Protein AF-A0A367F9U6-F1 (afdb_monomer_lite)

Sequence (165 aa):
MRGRIGEARRRARERYGAGLWHLFALLACFLVAAYALTRVIAAGILLGFLLWFLGAVILHDFVVLPLYSAGDRALQRLPPVADRRRGPSVNYLRVPAGLSGLLLLIWFPLVLRASEHNYREATALSTAPFLGRWLLVTLVLFAGSALVYAVRRAAGGRRTGKAHR

Organism: NCBI:txid509200

Radius of gyration: 24.35 Å; chains: 1; bounding box: 65×55×58 Å

Foldseek 3Di:
DVVVVVVVQVVCCVVVVDGVVVVVVVVVVVVVVVVVVVVCVVVVNNVVVVCLVVVLVVLVVVQVVVLVVVLVVVVVPDPPDDDPPPPPLSCLSNVLSVVLSVLCSVCVCLLVVVCQVVCCVVPVDGSVCVVVVSVVSSVCSNVVSVVVVVVVVVVVVVVVVPPPD

Secondary structure (DSSP, 8-state):
-HHHHHHHHHHHHHHHSS-HHHHHHHHHHHHHHHHHHHHHHHTT-HHHHHHHHHHHHHHHHHHHHHHHHHHHHHHHTS---S-S--SSSTHHHHHHHHHHHHHHHHHHHHHTSTTHHHHHHHHS--STHHHHHHHHHHHHHHHHHHHHHHHHHHHHHHHHTTS--

pLDDT: mean 77.03, std 14.54, range [41.88, 97.56]

Structure (mmCIF, N/CA/C/O backbone):
data_AF-A0A367F9U6-F1
#
_entry.id   AF-A0A367F9U6-F1
#
loop_
_atom_site.group_PDB
_atom_site.id
_atom_site.type_symbol
_atom_site.label_atom_id
_atom_site.label_alt_id
_atom_site.label_comp_id
_atom_site.label_asym_id
_atom_site.label_entity_id
_atom_site.label_seq_id
_atom_site.pdbx_PDB_ins_code
_atom_site.Cartn_x
_atom_site.Cartn_y
_atom_site.Cartn_z
_atom_site.occupancy
_atom_site.B_iso_or_equiv
_atom_site.auth_seq_id
_atom_site.auth_comp_id
_atom_site.auth_asym_id
_atom_site.auth_atom_id
_atom_site.pdbx_PDB_model_num
ATOM 1 N N . MET A 1 1 ? 25.280 -39.206 22.306 1.00 50.75 1 MET A N 1
ATOM 2 C CA . MET A 1 1 ? 25.157 -38.269 21.156 1.00 50.75 1 MET A CA 1
ATOM 3 C C . MET A 1 1 ? 24.006 -37.251 21.265 1.00 50.75 1 MET A C 1
ATOM 5 O O . MET A 1 1 ? 24.156 -36.149 20.754 1.00 50.75 1 MET A O 1
ATOM 9 N N . ARG A 1 2 ? 22.896 -37.551 21.966 1.00 57.38 2 ARG A N 1
ATOM 10 C CA . ARG A 1 2 ? 21.714 -36.663 22.111 1.00 57.38 2 ARG A CA 1
ATOM 11 C C . ARG A 1 2 ? 21.953 -35.358 22.904 1.00 57.38 2 ARG A C 1
ATOM 13 O O . ARG A 1 2 ? 21.279 -34.369 22.646 1.00 57.38 2 ARG A O 1
ATOM 20 N N . GLY A 1 3 ? 22.929 -35.338 23.819 1.00 59.09 3 GLY A N 1
ATOM 21 C CA . GLY A 1 3 ? 23.224 -34.175 24.677 1.00 59.09 3 GLY A CA 1
ATOM 22 C C . GLY A 1 3 ? 23.881 -32.987 23.958 1.00 59.09 3 GLY A C 1
ATOM 23 O O . GLY A 1 3 ? 23.482 -31.845 24.169 1.00 59.09 3 GLY A O 1
ATOM 24 N N . ARG A 1 4 ? 24.810 -33.236 23.020 1.00 62.41 4 ARG A N 1
ATOM 25 C CA . ARG A 1 4 ? 25.562 -32.163 22.327 1.00 62.41 4 ARG A CA 1
ATOM 26 C C . ARG A 1 4 ? 24.682 -31.276 21.436 1.00 62.41 4 ARG A C 1
ATOM 28 O O . ARG A 1 4 ? 24.954 -30.089 21.293 1.00 62.41 4 ARG A O 1
ATOM 35 N N . ILE A 1 5 ? 23.610 -31.831 20.866 1.00 63.59 5 ILE A N 1
ATOM 36 C CA . ILE A 1 5 ? 22.669 -31.089 20.007 1.00 63.59 5 ILE A CA 1
ATOM 37 C C . ILE A 1 5 ? 21.775 -30.162 20.852 1.00 63.59 5 ILE A C 1
ATOM 39 O O . ILE A 1 5 ? 21.432 -29.061 20.421 1.00 63.59 5 ILE A O 1
ATOM 43 N N . GLY A 1 6 ? 21.429 -30.584 22.075 1.00 65.06 6 GLY A N 1
ATOM 44 C CA . GLY A 1 6 ? 20.653 -29.782 23.024 1.00 65.06 6 GLY A CA 1
ATOM 45 C C . GLY A 1 6 ? 21.422 -28.561 23.527 1.00 65.06 6 GLY A C 1
ATOM 46 O O . GLY A 1 6 ? 20.885 -27.454 23.530 1.00 65.06 6 GLY A O 1
ATOM 47 N N . GLU A 1 7 ? 22.701 -28.734 23.864 1.00 68.00 7 GLU A N 1
ATOM 48 C CA . GLU A 1 7 ? 23.560 -27.635 24.319 1.00 68.00 7 GLU A CA 1
ATOM 49 C C . GLU A 1 7 ? 23.847 -26.608 23.218 1.00 68.00 7 GLU A C 1
ATOM 51 O O . GLU A 1 7 ? 23.782 -25.405 23.470 1.00 68.00 7 GLU A O 1
ATOM 56 N N . ALA A 1 8 ? 24.085 -27.058 21.979 1.00 64.44 8 ALA A N 1
ATOM 57 C CA . ALA A 1 8 ? 24.272 -26.165 20.834 1.00 64.44 8 ALA A CA 1
ATOM 58 C C . ALA A 1 8 ? 23.016 -25.319 20.556 1.00 64.44 8 ALA A C 1
ATOM 60 O O . ALA A 1 8 ? 23.108 -24.111 20.336 1.00 64.44 8 ALA A O 1
ATOM 61 N N . ARG A 1 9 ? 21.827 -25.932 20.642 1.00 64.81 9 ARG A N 1
ATOM 62 C CA . ARG A 1 9 ? 20.541 -25.231 20.509 1.00 64.81 9 ARG A CA 1
ATOM 63 C C . ARG A 1 9 ? 20.322 -24.198 21.613 1.00 64.81 9 ARG A C 1
ATOM 65 O O . ARG A 1 9 ? 19.816 -23.119 21.322 1.00 64.81 9 ARG A O 1
ATOM 72 N N . ARG A 1 10 ? 20.697 -24.509 22.857 1.00 66.50 10 ARG A N 1
ATOM 73 C CA . ARG A 1 10 ? 20.529 -23.612 24.012 1.00 66.50 10 ARG A CA 1
ATOM 74 C C . ARG A 1 10 ? 21.471 -22.405 23.935 1.00 66.50 10 ARG A C 1
ATOM 76 O O . ARG A 1 10 ? 21.000 -21.278 24.035 1.00 66.50 10 ARG A O 1
ATOM 83 N N . ARG A 1 11 ? 22.750 -22.630 23.606 1.00 65.56 11 ARG A N 1
ATOM 84 C CA . ARG A 1 11 ? 23.750 -21.561 23.403 1.00 65.56 11 ARG A CA 1
ATOM 85 C C . ARG A 1 11 ? 23.415 -20.648 22.215 1.00 65.56 11 ARG A C 1
ATOM 87 O O . ARG A 1 11 ? 23.616 -19.441 22.300 1.00 65.56 11 ARG A O 1
ATOM 94 N N . ALA A 1 12 ? 22.875 -21.199 21.122 1.00 61.88 12 ALA A N 1
ATOM 95 C CA . ALA A 1 12 ? 22.406 -20.402 19.983 1.00 61.88 12 ALA A CA 1
ATOM 96 C C . ALA A 1 12 ? 21.215 -19.502 20.362 1.00 61.88 12 ALA A C 1
ATOM 98 O O . ALA A 1 12 ? 21.158 -18.346 19.953 1.00 61.88 12 ALA A O 1
ATOM 99 N N . ARG A 1 13 ? 20.298 -20.008 21.195 1.00 63.53 13 ARG A N 1
ATOM 100 C CA . ARG A 1 13 ? 19.131 -19.264 21.694 1.00 63.53 13 ARG A CA 1
ATOM 101 C C . ARG A 1 13 ? 19.524 -18.131 22.650 1.00 63.53 13 ARG A C 1
ATOM 103 O O . ARG A 1 13 ? 18.920 -17.068 22.601 1.00 63.53 13 ARG A O 1
ATOM 110 N N . GLU A 1 14 ? 20.546 -18.352 23.474 1.00 66.12 14 GLU A N 1
ATOM 111 C CA . GLU A 1 14 ? 21.074 -17.371 24.436 1.00 66.12 14 GLU A CA 1
ATOM 112 C C . GLU A 1 14 ? 21.859 -16.227 23.767 1.00 66.12 14 GLU A C 1
ATOM 114 O O . GLU A 1 14 ? 21.810 -15.105 24.257 1.00 66.12 14 GLU A O 1
ATOM 119 N N . ARG A 1 15 ? 22.537 -16.465 22.630 1.00 59.69 15 ARG A N 1
ATOM 120 C CA . ARG A 1 15 ? 23.253 -15.405 21.882 1.00 59.69 15 ARG A CA 1
ATOM 121 C C . ARG A 1 15 ? 22.388 -14.650 20.869 1.00 59.69 15 ARG A C 1
ATOM 123 O O . ARG A 1 15 ? 22.681 -13.497 20.581 1.00 59.69 15 ARG A O 1
ATOM 130 N N . TYR A 1 16 ? 21.368 -15.296 20.302 1.00 61.47 16 TYR A N 1
ATOM 131 C CA . TYR A 1 16 ? 20.530 -14.734 19.232 1.00 61.47 16 TYR A CA 1
ATOM 132 C C . TYR A 1 16 ? 19.172 -14.202 19.728 1.00 61.47 16 TYR A C 1
ATOM 134 O O . TYR A 1 16 ? 18.481 -13.502 18.998 1.00 61.47 16 TYR A O 1
ATOM 142 N N . GLY A 1 17 ? 18.743 -14.549 20.947 1.00 64.88 17 GLY A N 1
ATOM 143 C CA . GLY A 1 17 ? 17.461 -14.118 21.527 1.00 64.88 17 GLY A CA 1
ATOM 144 C C . GLY A 1 17 ? 16.215 -14.812 20.946 1.00 64.88 17 GLY A C 1
ATOM 145 O O . GLY A 1 17 ? 15.176 -14.848 21.602 1.00 64.88 17 GLY A O 1
ATOM 146 N N . ALA A 1 18 ? 16.315 -15.442 19.768 1.00 67.44 18 ALA A N 1
ATOM 147 C CA . ALA A 1 18 ? 15.254 -16.213 19.111 1.00 67.44 18 ALA A CA 1
ATOM 148 C C . ALA A 1 18 ? 15.702 -17.658 18.773 1.00 67.44 18 ALA A C 1
ATOM 150 O O . ALA A 1 18 ? 16.889 -17.975 18.733 1.00 67.44 18 ALA A O 1
ATOM 151 N N . GLY A 1 19 ? 14.758 -18.587 18.568 1.00 79.25 19 GLY A N 1
ATOM 152 C CA . GLY A 1 19 ? 15.075 -19.990 18.232 1.00 79.25 19 GLY A CA 1
ATOM 153 C C . GLY A 1 19 ? 15.665 -20.170 16.822 1.00 79.25 19 GLY A C 1
ATOM 154 O O . GLY A 1 19 ? 15.403 -19.353 15.948 1.00 79.25 19 GLY A O 1
ATOM 155 N N . LEU A 1 20 ? 16.393 -21.272 16.562 1.00 80.75 20 LEU A N 1
ATOM 156 C CA . LEU A 1 20 ? 17.006 -21.586 15.248 1.00 80.75 20 LEU A CA 1
ATOM 157 C C . LEU A 1 20 ? 16.031 -21.514 14.060 1.00 80.75 20 LEU A C 1
ATOM 159 O O . LEU A 1 20 ? 16.433 -21.193 12.950 1.00 80.75 20 LEU A O 1
ATOM 163 N N . TRP A 1 21 ? 14.745 -21.781 14.286 1.00 83.88 21 TRP A N 1
ATOM 164 C CA . TRP A 1 21 ? 13.707 -21.628 13.266 1.00 83.88 21 TRP A CA 1
ATOM 165 C C . TRP A 1 21 ? 13.548 -20.190 12.771 1.00 83.88 21 TRP A C 1
ATOM 167 O O . TRP A 1 21 ? 13.306 -19.986 11.588 1.00 83.88 21 TRP A O 1
ATOM 177 N N . HIS A 1 22 ? 13.731 -19.199 13.648 1.00 83.62 22 HIS A N 1
ATOM 178 C CA . HIS A 1 22 ? 13.714 -17.791 13.261 1.00 83.62 22 HIS A CA 1
ATOM 179 C C . HIS A 1 22 ? 14.873 -17.470 12.313 1.00 83.62 22 HIS A C 1
ATOM 181 O O . HIS A 1 22 ? 14.675 -16.789 11.313 1.00 83.62 22 HIS A O 1
ATOM 187 N N . LEU A 1 23 ? 16.054 -18.039 12.578 1.00 87.31 23 LEU A N 1
ATOM 188 C CA . LEU A 1 23 ? 17.216 -17.896 11.705 1.00 87.31 23 LEU A CA 1
ATOM 189 C C . LEU A 1 23 ? 16.959 -18.506 10.320 1.00 87.31 23 LEU A C 1
ATOM 191 O O . LEU A 1 23 ? 17.229 -17.857 9.316 1.00 87.31 23 LEU A O 1
ATOM 195 N N . PHE A 1 24 ? 16.404 -19.721 10.251 1.00 91.69 24 PHE A N 1
ATOM 196 C CA . PHE A 1 24 ? 16.051 -20.340 8.968 1.00 91.69 24 PHE A CA 1
ATOM 197 C C . PHE A 1 24 ? 14.981 -19.546 8.212 1.00 91.69 24 PHE A C 1
ATOM 199 O O . PHE A 1 24 ? 15.104 -19.375 7.002 1.00 91.69 24 PHE A O 1
ATOM 206 N N . ALA A 1 25 ? 13.964 -19.034 8.910 1.00 92.56 25 ALA A N 1
ATOM 207 C CA . ALA A 1 25 ? 12.934 -18.195 8.305 1.00 92.56 25 ALA A CA 1
ATOM 208 C C . ALA A 1 25 ? 13.528 -16.900 7.731 1.00 92.56 25 ALA A C 1
ATOM 210 O O . ALA A 1 25 ? 13.253 -16.559 6.584 1.00 92.56 25 ALA A O 1
ATOM 211 N N . LEU A 1 26 ? 14.394 -16.215 8.485 1.00 92.94 26 LEU A N 1
ATOM 212 C CA . LEU A 1 26 ? 15.097 -15.025 8.003 1.00 92.94 26 LEU A CA 1
ATOM 213 C C . LEU A 1 26 ? 15.986 -15.341 6.806 1.00 92.94 26 LEU A C 1
ATOM 215 O O . LEU A 1 26 ? 15.936 -14.622 5.813 1.00 92.94 26 LEU A O 1
ATOM 219 N N . LEU A 1 27 ? 16.758 -16.426 6.867 1.00 95.00 27 LEU A N 1
ATOM 220 C CA . LEU A 1 27 ? 17.605 -16.844 5.756 1.00 95.00 27 LEU A CA 1
ATOM 221 C C . LEU A 1 27 ? 16.775 -17.118 4.496 1.00 95.00 27 LEU A C 1
ATOM 223 O O . LEU A 1 27 ? 17.135 -16.646 3.424 1.00 95.00 27 LEU A O 1
ATOM 227 N N . ALA A 1 28 ? 15.642 -17.815 4.623 1.00 95.69 28 ALA A N 1
ATOM 228 C CA . ALA A 1 28 ? 14.726 -18.044 3.510 1.00 95.69 28 ALA A CA 1
ATOM 229 C C . ALA A 1 28 ? 14.192 -16.722 2.931 1.00 95.69 28 ALA A C 1
ATOM 231 O O . ALA A 1 28 ? 14.229 -16.532 1.716 1.00 95.69 28 ALA A O 1
ATOM 232 N N . CYS A 1 29 ? 13.777 -15.776 3.779 1.00 96.25 29 CYS A N 1
ATOM 233 C CA . CYS A 1 29 ? 13.359 -14.444 3.338 1.00 96.25 29 CYS A CA 1
ATOM 234 C C . CYS A 1 29 ? 14.482 -13.696 2.604 1.00 96.25 29 CYS A C 1
ATOM 236 O O . CYS A 1 29 ? 14.236 -13.118 1.547 1.00 96.25 29 CYS A O 1
ATOM 238 N N . PHE A 1 30 ? 15.716 -13.732 3.118 1.00 96.50 30 PHE A N 1
ATOM 239 C CA . PHE A 1 30 ? 16.867 -13.099 2.471 1.00 96.50 30 PHE A CA 1
ATOM 240 C C . PHE A 1 30 ? 17.217 -13.749 1.134 1.00 96.50 30 PHE A C 1
ATOM 242 O O . PHE A 1 30 ? 17.540 -13.033 0.192 1.00 96.50 30 PHE A O 1
ATOM 249 N N . LEU A 1 31 ? 17.110 -15.074 1.016 1.00 97.56 31 LEU A N 1
ATOM 250 C CA . LEU A 1 31 ? 17.320 -15.775 -0.252 1.00 97.56 31 LEU A CA 1
ATOM 251 C C . LEU A 1 31 ? 16.278 -15.366 -1.297 1.00 97.56 31 LEU A C 1
ATOM 253 O O . LEU A 1 31 ? 16.637 -15.072 -2.436 1.00 97.56 31 LEU A O 1
ATOM 257 N N . VAL A 1 32 ? 15.003 -15.281 -0.909 1.00 97.31 32 VAL A N 1
ATOM 258 C CA . VAL A 1 32 ? 13.931 -14.806 -1.798 1.00 97.31 32 VAL A CA 1
ATOM 259 C C . VAL A 1 32 ? 14.153 -13.343 -2.192 1.00 97.31 32 VAL A C 1
ATOM 261 O O . VAL A 1 32 ? 14.025 -13.003 -3.368 1.00 97.31 32 VAL A O 1
ATOM 264 N N . ALA A 1 33 ? 14.535 -12.482 -1.244 1.00 94.25 33 ALA A N 1
ATOM 265 C CA . ALA A 1 33 ? 14.826 -11.075 -1.509 1.00 94.25 33 ALA A CA 1
ATOM 266 C C . ALA A 1 33 ? 16.033 -10.900 -2.445 1.00 94.25 33 ALA A C 1
ATOM 268 O O . ALA A 1 33 ? 15.964 -10.127 -3.399 1.00 94.25 33 ALA A O 1
ATOM 269 N N . ALA A 1 34 ? 17.113 -11.654 -2.221 1.00 95.12 34 ALA A N 1
ATOM 270 C CA . ALA A 1 34 ? 18.287 -11.655 -3.084 1.00 95.12 34 ALA A CA 1
ATOM 271 C C . ALA A 1 34 ? 17.928 -12.134 -4.494 1.00 95.12 34 ALA A C 1
ATOM 273 O O . ALA A 1 34 ? 18.282 -11.479 -5.471 1.00 95.12 34 ALA A O 1
ATOM 274 N N . TYR A 1 35 ? 17.155 -13.218 -4.613 1.00 96.62 35 TYR A N 1
ATOM 275 C CA . TYR A 1 35 ? 16.658 -13.685 -5.904 1.00 96.62 35 TYR A CA 1
ATOM 276 C C . TYR A 1 35 ? 15.836 -12.603 -6.617 1.00 96.62 35 TYR A C 1
ATOM 278 O O . TYR A 1 35 ? 16.129 -12.279 -7.766 1.00 96.62 35 TYR A O 1
ATOM 286 N N . ALA A 1 36 ? 14.871 -11.974 -5.943 1.00 94.50 36 ALA A N 1
ATOM 287 C CA . ALA A 1 36 ? 14.091 -10.882 -6.524 1.00 94.50 36 ALA A CA 1
ATOM 288 C C . ALA A 1 36 ? 14.984 -9.718 -6.991 1.00 94.50 36 ALA A C 1
ATOM 290 O O . ALA A 1 36 ? 14.803 -9.213 -8.099 1.00 94.50 36 ALA A O 1
ATOM 291 N N . LEU A 1 37 ? 15.999 -9.352 -6.202 1.00 94.31 37 LEU A N 1
ATOM 292 C CA . LEU A 1 37 ? 16.964 -8.318 -6.571 1.00 94.31 37 LEU A CA 1
ATOM 293 C C . LEU A 1 37 ? 17.745 -8.690 -7.839 1.00 94.31 37 LEU A C 1
ATOM 295 O O . LEU A 1 37 ? 17.900 -7.846 -8.719 1.00 94.31 37 LEU A O 1
ATOM 299 N N . THR A 1 38 ? 18.163 -9.954 -7.999 1.00 96.81 38 THR A N 1
ATOM 300 C CA . THR A 1 38 ? 18.803 -10.397 -9.253 1.00 96.81 38 THR A CA 1
ATOM 301 C C . THR A 1 38 ? 17.879 -10.235 -10.460 1.00 96.81 38 THR A C 1
ATOM 303 O O . THR A 1 38 ? 18.340 -9.836 -11.526 1.00 96.81 38 THR A O 1
ATOM 306 N N . ARG A 1 39 ? 16.565 -10.461 -10.303 1.00 95.62 39 ARG A N 1
ATOM 307 C CA . ARG A 1 39 ? 15.577 -10.255 -11.378 1.00 95.62 39 ARG A CA 1
ATOM 308 C C . ARG A 1 39 ? 15.401 -8.779 -11.720 1.00 95.62 39 ARG A C 1
ATOM 310 O O . ARG A 1 39 ? 15.306 -8.447 -12.895 1.00 95.62 39 ARG A O 1
ATOM 317 N N . VAL A 1 40 ? 15.389 -7.907 -10.714 1.00 92.50 40 VAL A N 1
ATOM 318 C CA . VAL A 1 40 ? 15.309 -6.447 -10.887 1.00 92.50 40 VAL A CA 1
ATOM 319 C 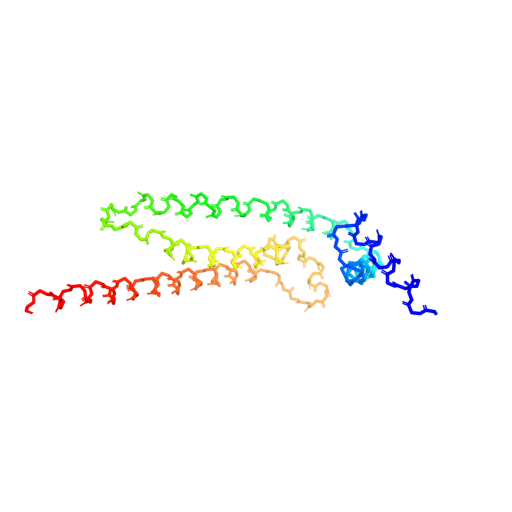C . VAL A 1 40 ? 16.529 -5.913 -11.640 1.00 92.50 40 VAL A C 1
ATOM 321 O O . VAL A 1 40 ? 16.373 -5.119 -12.567 1.00 92.50 40 VAL A O 1
ATOM 324 N N . ILE A 1 41 ? 17.731 -6.375 -11.279 1.00 94.12 41 ILE A N 1
ATOM 325 C CA . ILE A 1 41 ? 18.980 -6.009 -11.962 1.00 94.12 41 ILE A CA 1
ATOM 326 C C . ILE A 1 41 ? 18.965 -6.531 -13.403 1.00 94.12 41 ILE A C 1
ATOM 328 O O . ILE A 1 41 ? 19.202 -5.757 -14.325 1.00 94.12 41 ILE A O 1
ATOM 332 N N . ALA A 1 42 ? 18.623 -7.806 -13.611 1.00 93.69 42 ALA A N 1
ATOM 333 C CA . ALA A 1 42 ? 18.553 -8.403 -14.946 1.00 93.69 42 ALA A CA 1
ATOM 334 C C . ALA A 1 42 ? 17.535 -7.707 -15.867 1.00 93.69 42 ALA A C 1
ATOM 336 O O . ALA A 1 42 ? 17.733 -7.662 -17.076 1.00 93.69 42 ALA A O 1
ATOM 337 N N . ALA A 1 43 ? 16.462 -7.148 -15.303 1.00 88.44 43 ALA A N 1
ATOM 338 C CA . ALA A 1 43 ? 15.456 -6.385 -16.037 1.00 88.44 43 ALA A CA 1
ATOM 339 C C . ALA A 1 43 ? 15.848 -4.912 -16.283 1.00 88.44 43 ALA A C 1
ATOM 341 O O . ALA A 1 43 ? 15.094 -4.192 -16.929 1.00 88.44 43 ALA A O 1
ATOM 342 N N . GLY A 1 44 ? 16.979 -4.430 -15.750 1.00 90.44 44 GLY A N 1
ATOM 343 C CA . GLY A 1 44 ? 17.449 -3.053 -15.950 1.00 90.44 44 GLY A CA 1
ATOM 344 C C . GLY A 1 44 ? 16.624 -1.972 -15.235 1.00 90.44 44 GLY A C 1
ATOM 345 O O . GLY A 1 44 ? 16.842 -0.785 -15.453 1.00 90.44 44 GLY A O 1
ATOM 346 N N . ILE A 1 45 ? 15.700 -2.351 -14.347 1.00 89.00 45 ILE A N 1
ATOM 347 C CA . ILE A 1 45 ? 14.757 -1.432 -13.679 1.00 89.00 45 ILE A CA 1
ATOM 348 C C . ILE A 1 45 ? 15.191 -1.036 -12.260 1.00 89.00 45 ILE A C 1
ATOM 350 O O . ILE A 1 45 ? 14.376 -0.551 -11.474 1.00 89.00 45 ILE A O 1
ATOM 354 N N . LEU A 1 46 ? 16.465 -1.241 -11.906 1.00 90.69 46 LEU A N 1
ATOM 355 C CA . LEU A 1 46 ? 16.967 -1.072 -10.538 1.00 90.69 46 LEU A CA 1
ATOM 356 C C . LEU A 1 46 ? 16.683 0.321 -9.961 1.00 90.69 46 LEU A C 1
ATOM 358 O O . LEU A 1 46 ? 16.215 0.422 -8.831 1.00 90.69 46 LEU A O 1
ATOM 362 N N . LEU A 1 47 ? 16.909 1.386 -10.735 1.00 88.25 47 LEU A N 1
ATOM 363 C CA . LEU A 1 47 ? 16.658 2.755 -10.274 1.00 88.25 47 LEU A CA 1
ATOM 364 C C . LEU A 1 47 ? 15.169 2.995 -9.987 1.00 88.25 47 LEU A C 1
ATOM 366 O O . LEU A 1 47 ? 14.823 3.523 -8.934 1.00 88.25 47 LEU A O 1
ATOM 370 N N . GLY A 1 48 ? 14.285 2.562 -10.891 1.00 86.38 48 GLY A N 1
ATOM 371 C CA . GLY A 1 48 ? 12.835 2.669 -10.705 1.00 86.38 48 GLY A CA 1
ATOM 372 C C . GLY A 1 48 ? 12.345 1.859 -9.504 1.00 86.38 48 GLY A C 1
ATOM 373 O O . GLY A 1 48 ? 11.529 2.347 -8.724 1.00 86.38 48 GLY A O 1
ATOM 374 N N . PHE A 1 49 ? 12.899 0.660 -9.306 1.00 89.56 49 PHE A N 1
ATOM 375 C CA . PHE A 1 49 ? 12.639 -0.157 -8.126 1.00 89.56 49 PHE A CA 1
ATOM 376 C C . PHE A 1 49 ? 13.102 0.531 -6.838 1.00 89.56 49 PHE A C 1
ATOM 378 O O . PHE A 1 49 ? 12.332 0.575 -5.889 1.00 89.56 49 PHE A O 1
ATOM 385 N N . LEU A 1 50 ? 14.315 1.091 -6.793 1.00 91.00 50 LEU A N 1
ATOM 386 C CA . LEU A 1 50 ? 14.834 1.782 -5.607 1.00 91.00 50 LEU A CA 1
ATOM 387 C C . LEU A 1 50 ? 14.017 3.029 -5.267 1.00 91.00 50 LEU A C 1
ATOM 389 O O . LEU A 1 50 ? 13.702 3.243 -4.100 1.00 91.00 50 LEU A O 1
ATOM 393 N N . LEU A 1 51 ? 13.636 3.821 -6.273 1.00 88.00 51 LEU A N 1
ATOM 394 C CA . LEU A 1 51 ? 12.766 4.983 -6.087 1.00 88.00 51 LEU A CA 1
ATOM 395 C C . LEU A 1 51 ? 11.392 4.571 -5.553 1.00 88.00 51 LEU A C 1
ATOM 397 O O . LEU A 1 51 ? 10.902 5.174 -4.601 1.00 88.00 51 LEU A O 1
ATOM 401 N N . TRP A 1 52 ? 10.789 3.524 -6.125 1.00 88.88 52 TRP A N 1
ATOM 402 C CA . TRP A 1 52 ? 9.527 2.981 -5.627 1.00 88.88 52 TRP A CA 1
ATOM 403 C C . TRP A 1 52 ? 9.667 2.423 -4.210 1.00 88.88 52 TRP A C 1
ATOM 405 O O . TRP A 1 52 ? 8.845 2.735 -3.356 1.00 88.88 52 TRP A O 1
ATOM 415 N N . PHE A 1 53 ? 10.712 1.644 -3.938 1.00 89.44 53 PHE A N 1
ATOM 416 C CA . PHE A 1 53 ? 10.949 1.010 -2.646 1.00 89.44 53 PHE A CA 1
ATOM 417 C C . PHE A 1 53 ? 11.192 2.051 -1.552 1.00 89.44 53 PHE A C 1
ATOM 419 O O . PHE A 1 53 ? 10.556 2.001 -0.504 1.00 89.44 53 PHE A O 1
ATOM 426 N N . LEU A 1 54 ? 12.059 3.035 -1.802 1.00 88.06 54 LEU A N 1
ATOM 427 C CA . LEU A 1 54 ? 12.339 4.107 -0.850 1.00 88.06 54 LEU A CA 1
ATOM 428 C C . LEU A 1 54 ? 11.118 5.009 -0.657 1.00 88.06 54 LEU A C 1
ATOM 430 O O . LEU A 1 54 ? 10.766 5.328 0.477 1.00 88.06 54 LEU A O 1
ATOM 434 N N . GLY A 1 55 ? 10.431 5.360 -1.748 1.00 82.75 55 GLY A N 1
ATOM 435 C CA . GLY A 1 55 ? 9.157 6.068 -1.690 1.00 82.75 55 GLY A CA 1
ATOM 436 C C . GLY A 1 55 ? 8.117 5.300 -0.876 1.00 82.75 55 GLY A C 1
ATOM 437 O O . GLY A 1 55 ? 7.384 5.908 -0.100 1.00 82.75 55 GLY A O 1
ATOM 438 N N . ALA A 1 56 ? 8.099 3.969 -0.980 1.00 84.62 56 ALA A N 1
ATOM 439 C CA . ALA A 1 56 ? 7.210 3.121 -0.209 1.00 84.62 56 ALA A CA 1
ATOM 440 C C . ALA A 1 56 ? 7.577 3.071 1.280 1.00 84.62 56 ALA A C 1
ATOM 442 O O . ALA A 1 56 ? 6.694 3.173 2.125 1.00 84.62 56 ALA A O 1
ATOM 443 N N . VAL A 1 57 ? 8.860 2.968 1.630 1.00 85.50 57 VAL A N 1
ATOM 444 C CA . VAL A 1 57 ? 9.302 3.027 3.034 1.00 85.50 57 VAL A CA 1
ATOM 445 C C . VAL A 1 57 ? 8.911 4.369 3.655 1.00 85.50 57 VAL A C 1
ATOM 447 O O . VAL A 1 57 ? 8.194 4.395 4.651 1.00 85.50 57 VAL A O 1
ATOM 450 N N . ILE A 1 58 ? 9.271 5.476 2.995 1.00 80.44 58 ILE A N 1
ATOM 451 C CA . ILE A 1 58 ? 8.939 6.832 3.443 1.00 80.44 58 ILE A CA 1
ATOM 452 C C . ILE A 1 58 ? 7.425 6.965 3.609 1.00 80.44 58 ILE A C 1
ATOM 454 O O . ILE A 1 58 ? 6.944 7.267 4.698 1.00 80.44 58 ILE A O 1
ATOM 458 N N . LEU A 1 59 ? 6.650 6.700 2.554 1.00 73.62 59 LEU A N 1
ATOM 459 C CA . LEU A 1 59 ? 5.199 6.842 2.607 1.00 73.62 59 LEU A CA 1
ATOM 460 C C . LEU A 1 59 ? 4.588 5.945 3.688 1.00 73.62 59 LEU A C 1
ATOM 462 O O . LEU A 1 59 ? 3.670 6.385 4.364 1.00 73.62 59 LEU A O 1
ATOM 466 N N . HIS A 1 60 ? 5.098 4.732 3.899 1.00 70.88 60 HIS A N 1
ATOM 467 C CA . HIS A 1 60 ? 4.638 3.845 4.964 1.00 70.88 60 HIS A CA 1
ATOM 468 C C . HIS A 1 60 ? 4.849 4.457 6.358 1.00 70.88 60 HIS A C 1
ATOM 470 O O . HIS A 1 60 ? 3.891 4.545 7.134 1.00 70.88 60 HIS A O 1
ATOM 476 N N . ASP A 1 61 ? 6.057 4.934 6.666 1.00 75.75 61 ASP A N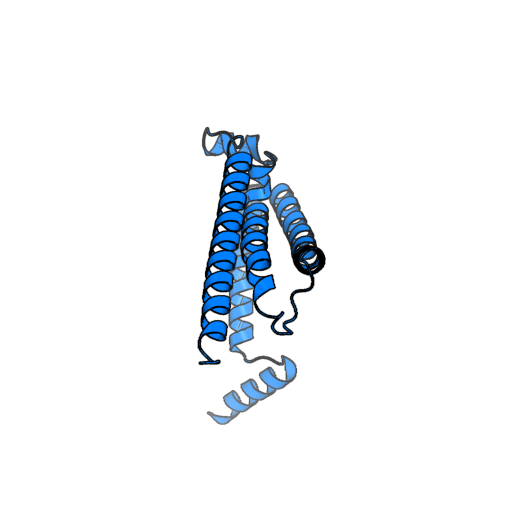 1
ATOM 477 C CA . ASP A 1 61 ? 6.365 5.595 7.944 1.00 75.75 61 ASP A CA 1
ATOM 478 C C . ASP A 1 61 ? 5.498 6.851 8.147 1.00 75.75 61 ASP A C 1
ATOM 480 O O . ASP A 1 61 ? 4.945 7.093 9.228 1.00 75.75 61 ASP A O 1
ATOM 484 N N . PHE A 1 62 ? 5.271 7.592 7.060 1.00 64.62 62 PHE A N 1
ATOM 485 C CA . PHE A 1 62 ? 4.358 8.728 6.998 1.00 64.62 62 PHE A CA 1
ATOM 486 C C . PHE A 1 62 ? 2.884 8.351 6.895 1.00 64.62 62 PHE A C 1
ATOM 488 O O . PHE A 1 62 ? 2.073 9.257 6.899 1.00 64.62 62 PHE A O 1
ATOM 495 N N . VAL A 1 63 ? 2.476 7.089 6.803 1.00 66.44 63 VAL A N 1
ATOM 496 C CA . VAL A 1 63 ? 1.058 6.694 6.799 1.00 66.44 63 VAL A CA 1
ATOM 497 C C . VAL A 1 63 ? 0.645 6.296 8.208 1.00 66.44 63 VAL A C 1
ATOM 499 O O . VAL A 1 63 ? -0.411 6.721 8.676 1.00 66.44 63 VAL A O 1
ATOM 502 N N . VAL A 1 64 ? 1.503 5.576 8.937 1.00 62.00 64 VAL A N 1
ATOM 503 C CA . VAL A 1 64 ? 1.221 5.103 10.304 1.00 62.00 64 VAL A CA 1
ATOM 504 C C . VAL A 1 64 ? 1.003 6.266 11.285 1.00 62.00 64 VAL A C 1
ATOM 506 O O . VAL A 1 64 ? 0.047 6.244 12.066 1.00 62.00 64 VAL A O 1
ATOM 509 N N . LEU A 1 65 ? 1.829 7.315 11.215 1.00 62.06 65 LEU A N 1
ATOM 510 C CA . LEU A 1 65 ? 1.750 8.485 12.105 1.00 62.06 65 LEU A CA 1
ATOM 511 C C . LEU A 1 65 ? 0.506 9.380 11.878 1.00 62.06 65 LEU A C 1
ATOM 513 O O . LEU A 1 65 ? -0.208 9.683 12.843 1.00 62.06 65 LEU A O 1
ATOM 517 N N . PRO A 1 66 ? 0.166 9.813 10.649 1.00 58.81 66 PRO A N 1
ATOM 518 C CA . PRO A 1 66 ? -1.042 10.590 10.404 1.00 58.81 66 PRO A CA 1
ATOM 519 C C . PRO A 1 66 ? -2.320 9.766 10.476 1.00 58.81 66 PRO A C 1
ATOM 521 O O . PRO A 1 66 ? -3.341 10.326 10.852 1.00 58.81 66 PRO A O 1
ATOM 524 N N . LEU A 1 67 ? -2.296 8.453 10.230 1.00 59.88 67 LEU A N 1
ATOM 525 C CA . LEU A 1 67 ? -3.423 7.573 10.570 1.00 59.88 67 LEU A CA 1
ATOM 526 C C . LEU A 1 67 ? -3.771 7.649 12.058 1.00 59.88 67 LEU A C 1
ATOM 528 O O . LEU A 1 67 ? -4.946 7.719 12.429 1.00 59.88 67 LEU A O 1
ATOM 532 N N . TYR A 1 68 ? -2.741 7.660 12.906 1.00 58.72 68 TYR A N 1
ATOM 533 C CA . TYR A 1 68 ? -2.898 7.809 14.346 1.00 58.72 68 TYR A CA 1
ATOM 534 C C . TYR A 1 68 ? -3.471 9.183 14.717 1.00 58.72 68 TYR A C 1
ATOM 536 O O . TYR A 1 68 ? -4.455 9.248 15.454 1.00 58.72 68 TYR A O 1
ATOM 544 N N . SER A 1 69 ? -2.921 10.273 14.171 1.00 59.97 69 SER A N 1
ATOM 545 C CA . SER A 1 69 ? -3.349 11.639 14.527 1.00 59.97 69 SER A CA 1
ATOM 546 C C . SER A 1 69 ? -4.653 12.098 13.857 1.00 59.97 69 SER A C 1
ATOM 548 O O . SER A 1 69 ? -5.414 12.859 14.450 1.00 59.97 69 SER A O 1
ATOM 550 N N . ALA A 1 70 ? -4.965 11.640 12.644 1.00 60.31 70 ALA A N 1
ATOM 551 C CA . ALA A 1 70 ? -6.227 11.936 11.965 1.00 60.31 70 ALA A CA 1
ATOM 552 C C . ALA A 1 70 ? -7.400 11.197 12.615 1.00 60.31 70 ALA A C 1
ATOM 554 O O . ALA A 1 70 ? -8.474 11.782 12.758 1.00 60.31 70 ALA A O 1
ATOM 555 N N . GLY A 1 71 ? -7.186 9.955 13.072 1.00 60.75 71 GLY A N 1
ATOM 556 C CA . GLY A 1 71 ? -8.155 9.243 13.906 1.00 60.75 71 GLY A CA 1
ATOM 557 C C . GLY A 1 71 ? -8.464 10.007 15.195 1.00 60.75 71 GLY A C 1
ATOM 558 O O . GLY A 1 71 ? -9.629 10.133 15.567 1.00 60.75 71 GLY A O 1
ATOM 559 N N . ASP A 1 72 ? -7.437 10.589 15.817 1.00 60.56 72 ASP A N 1
ATOM 560 C CA . ASP A 1 72 ? -7.590 11.397 17.027 1.00 60.56 72 ASP A CA 1
ATOM 561 C C . ASP A 1 72 ? -8.328 12.726 16.757 1.00 60.56 72 ASP A C 1
ATOM 563 O O . ASP A 1 72 ? -9.304 13.048 17.433 1.00 60.56 72 ASP A O 1
ATOM 567 N N . ARG A 1 73 ? -7.985 13.455 15.682 1.00 59.59 73 ARG A N 1
ATOM 568 C CA . ARG A 1 73 ? -8.688 14.698 15.294 1.00 59.59 73 ARG A CA 1
ATOM 569 C C . ARG A 1 73 ? -10.128 14.477 14.824 1.00 59.59 73 ARG A C 1
ATOM 571 O O . ARG A 1 73 ? -10.986 15.319 15.074 1.00 59.59 73 ARG A O 1
ATOM 578 N N . ALA A 1 74 ? -10.421 13.381 14.125 1.00 58.41 74 ALA A N 1
ATOM 579 C CA . ALA A 1 74 ? -11.791 13.044 13.729 1.00 58.41 74 ALA A CA 1
ATOM 580 C C . ALA A 1 74 ? -12.662 12.737 14.955 1.00 58.41 74 ALA A C 1
ATOM 582 O O . ALA A 1 74 ? -13.832 13.114 14.994 1.00 58.41 74 ALA A O 1
ATOM 583 N N . LEU A 1 75 ? -12.071 12.120 15.982 1.00 55.56 75 LEU A N 1
ATOM 584 C CA . LEU A 1 75 ? -12.732 11.859 17.254 1.00 55.56 75 LEU A CA 1
ATOM 585 C C . LEU A 1 75 ? -12.976 13.145 18.060 1.00 55.56 75 LEU A C 1
ATOM 587 O O . LEU A 1 75 ? -14.015 13.257 18.703 1.00 55.56 75 LEU A O 1
ATOM 591 N N . GLN A 1 76 ? -12.069 14.125 17.983 1.00 59.66 76 GLN A N 1
ATOM 592 C CA . GLN A 1 76 ? -12.219 15.443 18.618 1.00 59.66 76 GLN A CA 1
ATOM 593 C C . GLN A 1 76 ? -13.306 16.320 17.974 1.00 59.66 76 GLN A C 1
ATOM 595 O O . GLN A 1 76 ? -13.884 17.166 18.648 1.00 59.66 76 GLN A O 1
ATOM 600 N N . ARG A 1 77 ? -13.602 16.129 16.680 1.00 59.97 77 ARG A N 1
ATOM 601 C CA . ARG A 1 77 ? -14.660 16.874 15.969 1.00 59.97 77 ARG A CA 1
ATOM 602 C C . ARG A 1 77 ? -16.065 16.318 16.187 1.00 59.97 77 ARG A C 1
ATOM 604 O O . ARG A 1 77 ? -17.039 16.963 15.806 1.00 59.97 77 ARG A O 1
ATOM 611 N N . LEU A 1 78 ? -16.187 15.130 16.773 1.00 59.69 78 LEU A N 1
ATOM 612 C CA . LEU A 1 78 ? -17.481 14.592 17.167 1.00 59.69 78 LEU A CA 1
ATOM 613 C C . LEU A 1 78 ? -17.881 15.208 18.517 1.00 59.69 78 LEU A C 1
ATOM 615 O O . LEU A 1 78 ? -17.039 15.280 19.415 1.00 59.69 78 LEU A O 1
ATOM 619 N N . PRO A 1 79 ? -19.145 15.637 18.694 1.00 57.50 79 PRO A N 1
ATOM 620 C CA . PRO A 1 79 ? -19.602 16.191 19.963 1.00 57.50 79 PRO A CA 1
ATOM 621 C C . PRO A 1 79 ? -19.318 15.199 21.103 1.00 57.50 79 PRO A C 1
ATOM 623 O O . PRO A 1 79 ? -19.434 13.985 20.884 1.00 57.50 79 PRO A O 1
ATOM 626 N N . PRO A 1 80 ? -18.936 15.679 22.304 1.00 54.81 80 PRO A N 1
ATOM 627 C CA . PRO A 1 80 ? -18.573 14.836 23.436 1.00 54.81 80 PRO A CA 1
ATOM 628 C C . PRO A 1 80 ? -19.804 14.076 23.935 1.00 54.81 80 PRO A C 1
ATOM 630 O O . PRO A 1 80 ? -20.467 14.463 24.888 1.00 54.81 80 PRO A O 1
ATOM 633 N N . VAL A 1 81 ? -20.131 12.966 23.278 1.00 50.88 81 VAL A N 1
ATOM 634 C CA . VAL A 1 81 ? -21.120 12.026 23.789 1.00 50.88 81 VAL A CA 1
ATOM 635 C C . VAL A 1 81 ? -20.426 11.241 24.888 1.00 50.88 81 VAL A C 1
ATOM 637 O O . VAL A 1 81 ? -19.422 10.564 24.651 1.00 50.88 81 VAL A O 1
ATOM 640 N N . ALA A 1 82 ? -20.928 11.425 26.102 1.00 46.69 82 ALA A N 1
ATOM 641 C CA . ALA A 1 82 ? -20.469 10.790 27.319 1.00 46.69 82 ALA A CA 1
ATOM 642 C C . ALA A 1 82 ? -20.535 9.261 27.197 1.00 46.69 82 ALA A C 1
ATOM 644 O O . ALA A 1 82 ? -21.545 8.655 27.521 1.00 46.69 82 ALA A O 1
ATOM 645 N N . ASP A 1 83 ? -19.462 8.626 26.729 1.00 46.12 83 ASP A N 1
ATOM 646 C CA . ASP A 1 83 ? -19.124 7.279 27.172 1.00 46.12 83 ASP A CA 1
ATOM 647 C C . ASP A 1 83 ? -17.630 6.995 26.970 1.00 46.12 83 ASP A C 1
ATOM 649 O O . ASP A 1 83 ? -17.045 7.230 25.908 1.00 46.12 83 ASP A O 1
ATOM 653 N N . ARG A 1 84 ? -16.992 6.475 28.017 1.00 48.66 84 ARG A N 1
ATOM 654 C CA . ARG A 1 84 ? -15.548 6.205 28.113 1.00 48.66 84 ARG A CA 1
ATOM 655 C C . ARG A 1 84 ? -15.112 4.971 27.304 1.00 48.66 84 ARG A C 1
ATOM 657 O O . ARG A 1 84 ? -13.955 4.568 27.370 1.00 48.66 84 ARG A O 1
ATOM 664 N N . ARG A 1 85 ? -15.985 4.388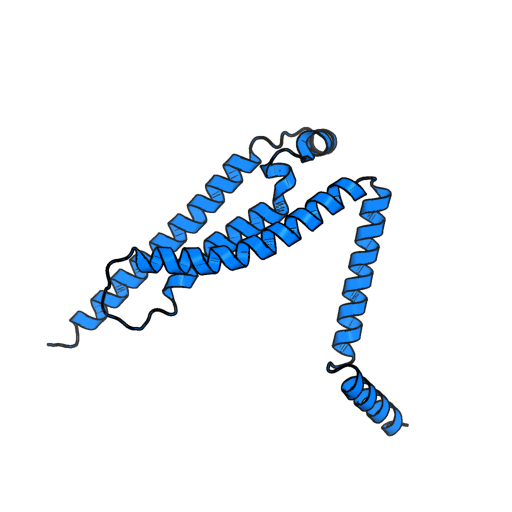 26.474 1.00 51.19 85 ARG A N 1
ATOM 665 C CA . ARG A 1 85 ? -15.696 3.223 25.609 1.00 51.19 85 ARG A CA 1
ATOM 666 C C . ARG A 1 85 ? -15.064 3.614 24.260 1.00 51.19 85 ARG A C 1
ATOM 668 O O . ARG A 1 85 ? -15.444 3.102 23.212 1.00 51.19 85 ARG A O 1
ATOM 675 N N . ARG A 1 86 ? -14.084 4.525 24.277 1.00 53.91 86 ARG A N 1
ATOM 676 C CA . ARG A 1 86 ? -13.436 5.141 23.093 1.00 53.91 86 ARG A CA 1
ATOM 677 C C . ARG A 1 86 ? -12.443 4.242 22.325 1.00 53.91 86 ARG A C 1
ATOM 679 O O . ARG A 1 86 ? -11.851 4.688 21.352 1.00 53.91 86 ARG A O 1
ATOM 686 N N . GLY A 1 87 ? -12.269 2.980 22.717 1.00 54.81 87 GLY A N 1
ATOM 687 C CA . GLY A 1 87 ? -11.307 2.048 22.103 1.00 54.81 87 GLY A CA 1
ATOM 688 C C . GLY A 1 87 ? -11.662 1.483 20.707 1.00 54.81 87 GLY A C 1
ATOM 689 O O . GLY A 1 87 ? -10.749 1.337 19.899 1.00 54.81 87 GLY A O 1
ATOM 690 N N . PRO A 1 88 ? -12.935 1.164 20.367 1.00 60.84 88 PRO A N 1
ATOM 691 C CA . PRO A 1 88 ? -13.249 0.464 19.106 1.00 60.84 88 PRO A CA 1
ATOM 692 C C . PRO A 1 88 ? -13.578 1.350 17.890 1.00 60.84 88 PRO A C 1
ATOM 694 O O . PRO A 1 88 ? -13.579 0.850 16.766 1.00 60.84 88 PRO A O 1
ATOM 697 N N . SER A 1 89 ? -13.904 2.636 18.073 1.00 62.62 89 SER A N 1
ATOM 698 C CA . SER A 1 89 ? -14.366 3.510 16.975 1.00 62.62 89 SER A CA 1
ATOM 699 C C . SER A 1 89 ? -13.249 3.881 15.998 1.00 62.62 89 SER A C 1
ATOM 701 O O . SER A 1 89 ? -13.490 4.005 14.799 1.00 62.62 89 SER A O 1
ATOM 703 N N . VAL A 1 90 ? -12.012 3.986 16.490 1.00 67.25 90 VAL A N 1
ATOM 704 C CA . VAL A 1 90 ? -10.844 4.382 15.690 1.00 67.25 90 VAL A CA 1
ATOM 705 C C . VAL A 1 90 ? -10.516 3.340 14.611 1.00 67.25 90 VAL A C 1
ATOM 707 O O . VAL A 1 90 ? -10.010 3.689 13.547 1.00 67.25 90 VAL A O 1
ATOM 710 N N . ASN A 1 91 ? -10.882 2.069 14.816 1.00 72.88 91 ASN A N 1
ATOM 711 C CA . ASN A 1 91 ? -10.668 1.012 13.824 1.00 72.88 91 ASN A CA 1
ATOM 712 C C . ASN A 1 91 ? -11.477 1.225 12.535 1.00 72.88 91 ASN A C 1
ATOM 714 O O . ASN A 1 91 ? -10.988 0.884 11.461 1.00 72.88 91 ASN A O 1
ATOM 718 N N . TYR A 1 92 ? -12.649 1.863 12.611 1.00 73.19 92 TYR A N 1
ATOM 719 C CA . TYR A 1 92 ? -13.454 2.190 11.428 1.00 73.19 92 TYR A CA 1
ATOM 720 C C . TYR A 1 92 ? -12.822 3.287 10.562 1.00 73.19 92 TYR A C 1
ATOM 722 O O . TYR A 1 92 ? -13.216 3.460 9.415 1.00 73.19 92 TYR A O 1
ATOM 730 N N . LEU A 1 93 ? -11.824 4.011 11.067 1.00 72.62 93 LEU A N 1
ATOM 731 C CA . LEU A 1 93 ? -11.023 4.931 10.259 1.00 72.62 93 LEU A CA 1
ATOM 732 C C . LEU A 1 93 ? -9.676 4.303 9.886 1.00 72.62 93 LEU A C 1
ATOM 734 O O . LEU A 1 93 ? -9.238 4.433 8.749 1.00 72.62 93 LEU A O 1
ATOM 738 N N . ARG A 1 94 ? -9.043 3.572 10.814 1.00 75.75 94 ARG A N 1
ATOM 739 C CA . ARG A 1 94 ? -7.723 2.953 10.605 1.00 75.75 94 ARG A CA 1
ATOM 740 C C . ARG A 1 94 ? -7.725 1.899 9.514 1.00 75.75 94 ARG A C 1
ATOM 742 O O . ARG A 1 94 ? -6.820 1.894 8.693 1.00 75.75 94 ARG A O 1
ATOM 749 N N . VAL A 1 95 ? -8.718 1.012 9.509 1.00 79.88 95 VAL A N 1
ATOM 750 C CA . VAL A 1 95 ? -8.788 -0.083 8.535 1.00 79.88 95 VAL A CA 1
ATOM 751 C C . VAL A 1 95 ? -8.926 0.445 7.102 1.00 79.88 95 VAL A C 1
ATOM 753 O O . VAL A 1 95 ? -8.057 0.124 6.292 1.00 79.88 95 VAL A O 1
ATOM 756 N N . PRO A 1 96 ? -9.933 1.274 6.752 1.00 82.06 96 PRO A N 1
ATOM 757 C CA . PRO A 1 96 ? -10.068 1.756 5.379 1.00 82.06 96 PRO A CA 1
ATOM 758 C C . PRO A 1 96 ? -8.884 2.621 4.948 1.00 82.06 96 PRO A C 1
ATOM 760 O O . PRO A 1 96 ? -8.423 2.494 3.817 1.00 82.06 96 PRO A O 1
ATOM 763 N N . ALA A 1 97 ? -8.338 3.448 5.838 1.00 80.75 97 ALA A N 1
ATOM 764 C CA . ALA A 1 97 ? -7.200 4.291 5.507 1.00 80.75 97 ALA A CA 1
ATOM 765 C C . ALA A 1 97 ? -5.885 3.494 5.378 1.00 80.75 97 ALA A C 1
ATOM 767 O O . ALA A 1 97 ? -5.111 3.755 4.462 1.00 80.75 97 ALA A O 1
ATOM 7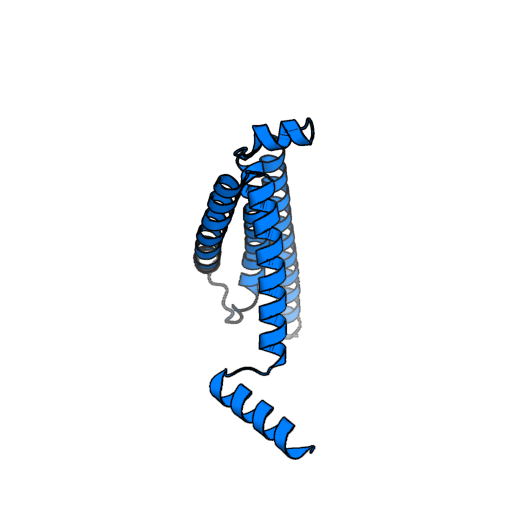68 N N . GLY A 1 98 ? -5.665 2.470 6.209 1.00 80.44 98 GLY A N 1
ATOM 769 C CA . GLY A 1 98 ? -4.541 1.542 6.071 1.00 80.44 98 GLY A CA 1
ATOM 770 C C . GLY A 1 98 ? -4.610 0.737 4.772 1.00 80.44 98 GLY A C 1
ATOM 771 O O . GLY A 1 98 ? -3.617 0.650 4.058 1.00 80.44 98 GLY A O 1
ATOM 772 N N . LEU A 1 99 ? -5.792 0.222 4.411 1.00 85.25 99 LEU A N 1
ATOM 773 C CA . LEU A 1 99 ? -6.005 -0.484 3.142 1.00 85.25 99 LEU A CA 1
ATOM 774 C C . LEU A 1 99 ? -5.822 0.436 1.928 1.00 85.25 99 LEU A C 1
ATOM 776 O O . LEU A 1 99 ? -5.159 0.054 0.967 1.00 85.25 99 LEU A O 1
ATOM 780 N N . SER A 1 100 ? -6.366 1.653 1.977 1.00 84.56 100 SER A N 1
ATOM 781 C CA . SER A 1 100 ? -6.232 2.636 0.890 1.00 84.56 100 SER A CA 1
ATOM 782 C C . SER A 1 100 ? -4.783 3.093 0.725 1.00 84.56 100 SER A C 1
ATOM 784 O O . SER A 1 100 ? -4.301 3.213 -0.400 1.00 84.56 100 SER A O 1
ATOM 786 N N . GLY A 1 101 ? -4.076 3.293 1.842 1.00 83.44 101 GLY A N 1
ATOM 787 C CA . GLY A 1 101 ? -2.653 3.618 1.872 1.00 83.44 101 GLY A CA 1
ATOM 788 C C . GLY A 1 101 ? -1.789 2.479 1.340 1.00 83.44 101 GLY A C 1
ATOM 789 O O . GLY A 1 101 ? -0.941 2.722 0.494 1.00 83.44 101 GLY A O 1
ATOM 790 N N . LEU A 1 102 ? -2.047 1.233 1.748 1.00 86.69 102 LEU A N 1
ATOM 791 C CA . LEU A 1 102 ? -1.354 0.051 1.224 1.00 86.69 102 LEU A CA 1
ATOM 792 C C . LEU A 1 102 ? -1.578 -0.113 -0.283 1.00 86.69 102 LEU A C 1
ATOM 794 O O . LEU A 1 102 ? -0.638 -0.381 -1.028 1.00 86.69 102 LEU A O 1
ATOM 798 N N . LEU A 1 103 ? -2.817 0.076 -0.744 1.00 88.31 103 LEU A N 1
ATOM 799 C CA . LEU A 1 103 ? -3.135 0.014 -2.164 1.00 88.31 103 LEU A CA 1
ATOM 800 C C . LEU A 1 103 ? -2.416 1.128 -2.932 1.00 88.31 103 LEU A C 1
ATOM 802 O O . LEU A 1 103 ? -1.842 0.862 -3.985 1.00 88.31 103 LEU A O 1
ATOM 806 N N . LEU A 1 104 ? -2.393 2.349 -2.386 1.00 86.75 104 LEU A N 1
ATOM 807 C CA . LEU A 1 104 ? -1.623 3.445 -2.968 1.00 86.75 104 LEU A CA 1
ATOM 808 C C . LEU A 1 104 ? -0.144 3.080 -3.030 1.00 86.75 104 LEU A C 1
ATOM 810 O O . LEU A 1 104 ? 0.455 3.266 -4.070 1.00 86.75 104 LEU A O 1
ATOM 814 N N . LEU A 1 105 ? 0.423 2.522 -1.962 1.00 86.62 105 LEU A N 1
ATOM 815 C CA . LEU A 1 105 ? 1.837 2.166 -1.847 1.00 86.62 105 LEU A CA 1
ATOM 816 C C . LEU A 1 105 ? 2.287 1.186 -2.931 1.00 86.62 105 LEU A C 1
ATOM 818 O O . LEU A 1 105 ? 3.279 1.401 -3.629 1.00 86.62 105 LEU A O 1
ATOM 822 N N . ILE A 1 106 ? 1.518 0.108 -3.078 1.00 87.25 106 ILE A N 1
ATOM 823 C CA . ILE A 1 106 ? 1.806 -0.966 -4.024 1.00 87.25 106 ILE A CA 1
ATOM 824 C C . ILE A 1 106 ? 1.664 -0.452 -5.458 1.00 87.25 106 ILE A C 1
ATOM 826 O O . ILE A 1 106 ? 2.523 -0.712 -6.295 1.00 87.25 106 ILE A O 1
ATOM 830 N N . TRP A 1 107 ? 0.602 0.309 -5.739 1.00 86.62 107 TRP A N 1
ATOM 831 C CA . TRP A 1 107 ? 0.267 0.754 -7.094 1.00 86.62 107 TRP A CA 1
ATOM 832 C C . TRP A 1 107 ? 0.735 2.176 -7.414 1.00 86.62 107 TRP A C 1
ATOM 834 O O . TRP A 1 107 ? 0.414 2.698 -8.481 1.00 86.62 107 TRP A O 1
ATOM 844 N N . PHE A 1 108 ? 1.513 2.798 -6.528 1.00 85.56 108 PHE A N 1
ATOM 845 C CA . PHE A 1 108 ? 1.925 4.201 -6.599 1.00 85.56 108 PHE A CA 1
ATOM 846 C C . PHE A 1 108 ? 2.487 4.605 -7.970 1.00 85.56 108 PHE A C 1
ATOM 848 O O . PHE A 1 108 ? 2.030 5.616 -8.510 1.00 85.56 108 PHE A O 1
ATOM 855 N N . PRO A 1 109 ? 3.394 3.827 -8.603 1.00 85.06 109 PRO A N 1
ATOM 856 C CA . PRO A 1 109 ? 3.960 4.209 -9.895 1.00 85.06 109 PRO A CA 1
ATOM 857 C C . PRO A 1 109 ? 2.933 4.225 -11.030 1.00 85.06 109 PRO A C 1
ATOM 859 O O . PRO A 1 109 ? 3.134 4.924 -12.022 1.00 85.06 109 PRO A O 1
ATOM 862 N N . LEU A 1 110 ? 1.854 3.444 -10.926 1.00 86.44 110 LEU A N 1
ATOM 863 C CA . LEU A 1 110 ? 0.772 3.421 -11.912 1.00 86.44 110 LEU A CA 1
ATOM 864 C C . LEU A 1 110 ? -0.256 4.506 -11.590 1.00 86.44 110 LEU A C 1
ATOM 866 O O . LEU A 1 110 ? -0.696 5.222 -12.483 1.00 86.44 110 LEU A O 1
ATOM 870 N N . VAL A 1 111 ? -0.589 4.681 -10.309 1.00 84.38 111 VAL A N 1
ATOM 871 C CA . VAL A 1 111 ? -1.514 5.721 -9.836 1.00 84.38 111 VAL A CA 1
ATOM 872 C C . VAL A 1 111 ? -0.998 7.121 -10.181 1.00 84.38 111 VAL A C 1
ATOM 874 O O . VAL A 1 111 ? -1.774 7.952 -10.646 1.00 84.38 111 VAL A O 1
ATOM 877 N N . LEU A 1 112 ? 0.306 7.369 -10.027 1.00 84.56 112 LEU A N 1
ATOM 878 C CA . LEU A 1 112 ? 0.943 8.636 -10.405 1.00 84.56 112 LEU A CA 1
ATOM 879 C C . LEU A 1 112 ? 1.441 8.684 -11.853 1.00 84.56 112 LEU A C 1
ATOM 881 O O . LEU A 1 112 ? 2.061 9.667 -12.250 1.00 84.56 112 LEU A O 1
ATOM 885 N N . ARG A 1 113 ? 1.192 7.639 -12.652 1.00 83.56 113 ARG A N 1
ATOM 886 C CA . ARG A 1 113 ? 1.629 7.540 -14.058 1.00 83.56 113 ARG A CA 1
ATOM 887 C C . ARG A 1 113 ? 3.152 7.598 -14.265 1.00 83.56 113 ARG A C 1
ATOM 889 O O . ARG A 1 113 ? 3.612 7.712 -15.396 1.00 83.56 113 ARG A O 1
ATOM 896 N N . ALA A 1 114 ? 3.940 7.447 -13.201 1.00 83.25 114 ALA A N 1
ATOM 897 C CA . ALA A 1 114 ? 5.403 7.414 -13.241 1.00 83.25 114 ALA A CA 1
ATOM 898 C C . ALA A 1 114 ? 5.967 6.215 -14.033 1.00 83.25 114 ALA A C 1
ATOM 900 O O . ALA A 1 114 ? 7.126 6.224 -14.428 1.00 83.25 114 ALA A O 1
ATOM 901 N N . SER A 1 115 ? 5.146 5.189 -14.276 1.00 83.44 115 SER A N 1
ATOM 902 C CA . SER A 1 115 ? 5.499 3.980 -15.037 1.00 83.44 115 SER A CA 1
ATOM 903 C C . SER A 1 115 ? 4.768 3.854 -16.383 1.00 83.44 115 SER A C 1
ATOM 905 O O . SER A 1 115 ? 4.768 2.778 -16.974 1.00 83.44 115 SER A O 1
ATOM 907 N N . GLU A 1 116 ? 4.154 4.935 -16.886 1.00 85.25 116 GLU A N 1
ATOM 908 C CA . GLU A 1 116 ? 3.309 4.920 -18.095 1.00 85.25 116 GLU A CA 1
ATOM 909 C C . GLU A 1 116 ? 4.006 4.309 -19.317 1.00 85.25 116 GLU A C 1
ATOM 911 O O . GLU A 1 116 ? 3.398 3.517 -20.031 1.00 85.25 116 GLU A O 1
ATOM 916 N N . HIS A 1 117 ? 5.273 4.656 -19.550 1.00 83.88 117 HIS A N 1
ATOM 917 C CA . HIS A 1 117 ? 6.039 4.157 -20.691 1.00 83.88 117 HIS A CA 1
ATOM 918 C C . HIS A 1 117 ? 6.229 2.634 -20.614 1.00 83.88 117 HIS A C 1
ATOM 920 O O . HIS A 1 117 ? 5.710 1.910 -21.460 1.00 83.88 117 HIS A O 1
ATOM 926 N N . ASN A 1 118 ? 6.836 2.144 -19.529 1.00 83.88 118 ASN A N 1
ATOM 927 C CA . ASN A 1 118 ? 7.085 0.714 -19.313 1.00 83.88 118 ASN A CA 1
ATOM 928 C C . ASN A 1 118 ? 5.785 -0.111 -19.273 1.00 83.88 118 ASN A C 1
ATOM 930 O O . ASN A 1 118 ? 5.736 -1.236 -19.764 1.00 83.88 118 ASN A O 1
ATOM 934 N N . TYR A 1 119 ? 4.712 0.438 -18.691 1.00 83.88 119 TYR A N 1
ATOM 935 C CA . TYR A 1 119 ? 3.417 -0.239 -18.617 1.00 83.88 119 TYR A CA 1
ATOM 936 C C . TYR A 1 119 ? 2.752 -0.354 -19.994 1.00 83.88 119 TYR A C 1
ATOM 938 O O . TYR A 1 119 ? 2.237 -1.420 -20.338 1.00 83.88 119 TYR A O 1
ATOM 946 N N . ARG A 1 120 ? 2.800 0.712 -20.804 1.00 88.88 120 ARG A N 1
ATOM 947 C CA . ARG A 1 120 ? 2.283 0.700 -22.179 1.00 88.88 120 ARG A CA 1
ATOM 948 C C . ARG A 1 120 ? 3.074 -0.235 -23.080 1.00 88.88 120 ARG A C 1
ATOM 950 O O . ARG A 1 120 ? 2.455 -0.952 -23.853 1.00 88.88 120 ARG A O 1
ATOM 957 N N . GLU A 1 121 ? 4.398 -0.266 -22.973 1.00 89.00 121 GLU A N 1
ATOM 958 C CA . GLU A 1 121 ? 5.217 -1.190 -23.766 1.00 89.00 121 GLU A CA 1
ATOM 959 C C . GLU A 1 121 ? 4.907 -2.653 -23.441 1.00 89.00 121 GLU A C 1
ATOM 961 O O . GLU A 1 121 ? 4.777 -3.475 -24.343 1.00 89.00 121 GLU A O 1
ATOM 966 N N . ALA A 1 122 ? 4.721 -2.975 -22.158 1.00 87.56 122 ALA A N 1
ATOM 967 C CA . ALA A 1 122 ? 4.468 -4.346 -21.732 1.00 87.56 122 ALA A CA 1
ATOM 968 C C . ALA A 1 122 ? 3.025 -4.822 -21.978 1.00 87.56 122 ALA A C 1
ATOM 970 O O . ALA A 1 122 ? 2.800 -6.017 -22.158 1.00 87.56 122 ALA A O 1
ATOM 971 N N . THR A 1 123 ? 2.034 -3.924 -21.929 1.00 86.81 123 THR A N 1
ATOM 972 C CA . THR A 1 123 ? 0.606 -4.309 -21.910 1.00 86.81 123 THR A CA 1
ATOM 973 C C . THR A 1 123 ? -0.240 -3.683 -23.014 1.00 86.81 123 THR A C 1
ATOM 975 O O . THR A 1 123 ? -1.406 -4.042 -23.146 1.00 86.81 123 THR A O 1
ATOM 978 N N . ALA A 1 124 ? 0.306 -2.734 -23.779 1.00 90.81 124 ALA A N 1
ATOM 979 C CA . ALA A 1 124 ? -0.422 -1.862 -24.706 1.00 90.81 124 ALA A CA 1
ATOM 980 C C . ALA A 1 124 ? -1.563 -1.040 -24.059 1.00 90.81 124 ALA A C 1
ATOM 982 O O . ALA A 1 124 ? -2.392 -0.459 -24.760 1.00 90.81 124 ALA A O 1
ATOM 983 N N . LEU A 1 125 ? -1.609 -0.950 -22.723 1.00 88.44 125 LEU A N 1
ATOM 984 C CA . LEU A 1 125 ? -2.647 -0.246 -21.964 1.00 88.44 125 LEU A CA 1
ATOM 985 C C . LEU A 1 125 ? -2.102 1.012 -21.279 1.00 88.44 125 LEU A C 1
ATOM 987 O O . LEU A 1 125 ? -0.925 1.105 -20.949 1.00 88.44 125 LEU A O 1
ATOM 991 N N . SER A 1 126 ? -2.980 1.988 -21.021 1.00 87.62 126 SER A N 1
ATOM 992 C CA . SER A 1 126 ? -2.628 3.217 -20.289 1.00 87.62 126 SER A CA 1
ATOM 993 C C . SER A 1 126 ? -2.807 3.079 -18.772 1.00 87.62 126 SER A C 1
ATOM 995 O O . SER A 1 126 ? -3.722 2.400 -18.304 1.00 87.62 126 SER A O 1
ATOM 997 N N . THR A 1 127 ? -2.002 3.814 -18.004 1.00 89.62 127 THR A N 1
ATOM 998 C CA . THR A 1 127 ? -2.118 3.954 -16.540 1.00 89.62 127 THR A CA 1
ATOM 999 C C . THR A 1 127 ? -3.160 4.992 -16.102 1.00 89.62 127 THR A C 1
ATOM 1001 O O . THR A 1 127 ? -3.497 5.071 -14.922 1.00 89.62 127 THR A O 1
ATOM 1004 N N . ALA A 1 128 ? -3.754 5.741 -17.041 1.00 88.19 128 ALA A N 1
ATOM 1005 C CA . ALA A 1 128 ? -4.755 6.776 -16.763 1.00 88.19 128 ALA A CA 1
ATOM 1006 C C . ALA A 1 128 ? -5.910 6.359 -15.816 1.00 88.19 128 ALA A C 1
ATOM 1008 O O . ALA A 1 128 ? -6.270 7.163 -14.953 1.00 88.19 128 ALA A O 1
ATOM 1009 N N . PRO A 1 129 ? -6.491 5.139 -15.888 1.00 90.88 129 PRO A N 1
ATOM 1010 C CA . PRO A 1 129 ? -7.614 4.779 -15.021 1.00 90.88 129 PRO A CA 1
ATOM 1011 C C . PRO A 1 129 ? -7.214 4.452 -13.573 1.00 90.88 129 PRO A C 1
ATOM 1013 O O . PRO A 1 129 ? -8.098 4.342 -12.723 1.00 90.88 129 PRO A O 1
ATOM 1016 N N . PHE A 1 130 ? -5.926 4.267 -13.258 1.00 88.12 130 PHE A N 1
ATOM 1017 C CA . PHE A 1 130 ? -5.505 3.774 -11.939 1.00 88.12 130 PHE A CA 1
ATOM 1018 C C . PHE A 1 130 ? -5.813 4.754 -10.808 1.00 88.12 130 PHE A C 1
ATOM 1020 O O . PHE A 1 130 ? -6.289 4.322 -9.760 1.00 88.12 130 PHE A O 1
ATOM 1027 N N . LEU A 1 131 ? -5.630 6.060 -11.026 1.00 88.38 131 LEU A N 1
ATOM 1028 C CA . LEU A 1 131 ? -5.974 7.074 -10.026 1.00 88.38 131 LEU A CA 1
ATOM 1029 C C . LEU A 1 131 ? -7.476 7.078 -9.716 1.00 88.38 131 LEU A C 1
ATOM 1031 O O . LEU A 1 131 ? -7.868 7.037 -8.552 1.00 88.38 131 LEU A O 1
ATOM 1035 N N . GLY A 1 132 ? -8.318 7.058 -10.753 1.00 89.00 132 GLY A N 1
ATOM 1036 C CA . GLY A 1 132 ? -9.772 7.013 -10.587 1.00 89.00 132 GLY A CA 1
ATOM 1037 C C . GLY A 1 132 ? -10.233 5.745 -9.866 1.00 89.00 132 GLY A C 1
ATOM 1038 O O . GLY A 1 132 ? -11.021 5.817 -8.925 1.00 89.00 132 GLY A O 1
ATOM 1039 N N . ARG A 1 133 ? -9.689 4.581 -10.242 1.00 93.25 133 ARG A N 1
ATOM 1040 C CA . ARG A 1 133 ? -9.980 3.302 -9.572 1.00 93.25 133 ARG A CA 1
ATOM 1041 C C . ARG A 1 133 ? -9.541 3.310 -8.110 1.00 93.25 133 ARG A C 1
ATOM 1043 O O . ARG A 1 133 ? -10.296 2.856 -7.255 1.00 93.25 133 ARG A O 1
ATOM 1050 N N . TRP A 1 134 ? -8.363 3.854 -7.812 1.00 91.56 134 TRP A N 1
ATOM 1051 C CA . TRP A 1 134 ? -7.875 3.974 -6.440 1.00 91.56 134 TRP A CA 1
ATOM 1052 C C . TRP A 1 134 ? -8.777 4.881 -5.586 1.00 91.56 134 TRP A C 1
ATOM 1054 O O . TRP A 1 134 ? -9.145 4.500 -4.472 1.00 91.56 134 TRP A O 1
ATOM 1064 N N . LEU A 1 135 ? -9.204 6.033 -6.119 1.00 89.38 135 LEU A N 1
ATOM 1065 C CA . LEU A 1 135 ? -10.142 6.936 -5.441 1.00 89.38 135 LEU A CA 1
ATOM 1066 C C . LEU A 1 135 ? -11.497 6.268 -5.181 1.00 89.38 135 LEU A C 1
ATOM 1068 O O . LEU A 1 135 ? -12.027 6.381 -4.079 1.00 89.38 135 LEU A O 1
ATOM 1072 N N . LEU A 1 136 ? -12.034 5.537 -6.162 1.00 92.50 136 LEU A N 1
ATOM 1073 C CA . LEU A 1 136 ? -13.291 4.796 -6.016 1.00 92.50 136 LEU A CA 1
ATOM 1074 C C . LEU A 1 136 ? -13.199 3.721 -4.930 1.00 92.50 136 LEU A C 1
ATOM 1076 O O . LEU A 1 136 ? -14.074 3.647 -4.071 1.00 92.50 136 LEU A O 1
ATOM 1080 N N . VAL A 1 137 ? -12.132 2.916 -4.925 1.00 91.19 137 VAL A N 1
ATOM 1081 C CA . VAL A 1 137 ? -11.921 1.889 -3.891 1.00 91.19 137 VAL A CA 1
ATOM 1082 C C . VAL A 1 137 ? -11.796 2.534 -2.514 1.00 91.19 137 VAL A C 1
ATOM 1084 O O . VAL A 1 137 ? -12.452 2.095 -1.571 1.00 91.19 137 VAL A O 1
ATOM 1087 N N . THR A 1 138 ? -11.020 3.612 -2.405 1.00 83.75 138 THR A N 1
ATOM 1088 C CA . THR A 1 138 ? -10.877 4.383 -1.163 1.00 83.75 138 THR A CA 1
ATOM 1089 C C . THR A 1 138 ? -12.239 4.879 -0.677 1.00 83.75 138 THR A C 1
ATOM 1091 O O . THR A 1 138 ? -12.617 4.641 0.469 1.00 83.75 138 THR A O 1
ATOM 1094 N N . LEU A 1 139 ? -13.029 5.494 -1.558 1.00 87.06 139 LEU A N 1
ATOM 1095 C CA . LEU A 1 139 ? -14.366 5.988 -1.236 1.00 87.06 139 LEU A CA 1
ATOM 1096 C C . LEU A 1 139 ? -15.283 4.869 -0.726 1.00 87.06 139 LEU A C 1
ATOM 1098 O O . LEU A 1 139 ? -15.930 5.037 0.306 1.00 87.06 139 LEU A O 1
ATOM 1102 N N . VAL A 1 140 ? -15.309 3.719 -1.405 1.00 92.12 140 VAL A N 1
ATOM 1103 C CA . VAL A 1 140 ? -16.122 2.556 -1.013 1.00 92.12 140 VAL A CA 1
ATOM 1104 C C . VAL A 1 140 ? -15.697 2.014 0.352 1.00 92.12 140 VAL A C 1
ATOM 1106 O O . VAL A 1 140 ? -16.555 1.735 1.191 1.00 92.12 140 VAL A O 1
ATOM 1109 N N . LEU A 1 141 ? -14.390 1.913 0.613 1.00 88.06 141 LEU A N 1
ATOM 1110 C CA . LEU A 1 141 ? -13.859 1.465 1.903 1.00 88.06 141 LEU A CA 1
ATOM 1111 C C . LEU A 1 141 ? -14.301 2.389 3.045 1.00 88.06 141 LEU A C 1
ATOM 1113 O O . LEU A 1 141 ? -14.777 1.917 4.081 1.00 88.06 141 LEU A O 1
ATOM 1117 N N . PHE A 1 142 ? -14.181 3.705 2.858 1.00 84.56 142 PHE A N 1
ATOM 1118 C CA . PHE A 1 142 ? -14.602 4.685 3.860 1.00 84.56 142 PHE A CA 1
ATOM 1119 C C . PHE A 1 142 ? -16.124 4.714 4.044 1.00 84.56 142 PHE A C 1
ATOM 1121 O O . PHE A 1 142 ? -16.592 4.696 5.184 1.00 84.56 142 PHE A O 1
ATOM 1128 N N . ALA A 1 143 ? -16.899 4.704 2.957 1.00 81.56 143 ALA A N 1
ATOM 1129 C CA . ALA A 1 143 ? -18.360 4.705 3.007 1.00 81.56 143 ALA A CA 1
ATOM 1130 C C . ALA A 1 143 ? -18.908 3.447 3.701 1.00 81.56 143 ALA A C 1
ATOM 1132 O O . ALA A 1 143 ? -19.741 3.548 4.603 1.00 81.56 143 ALA A O 1
ATOM 1133 N N . GLY A 1 144 ? -18.391 2.266 3.346 1.00 87.56 144 GLY A N 1
ATOM 1134 C CA . GLY A 1 144 ? -18.766 1.004 3.984 1.00 87.56 144 GLY A CA 1
ATOM 1135 C C . GLY A 1 144 ? -18.422 0.987 5.473 1.00 87.56 144 GLY A C 1
ATOM 1136 O O . GLY A 1 144 ? -19.248 0.604 6.303 1.00 87.56 144 GLY A O 1
ATOM 1137 N N . SER A 1 145 ? -17.236 1.476 5.839 1.00 80.00 145 SER A N 1
ATOM 1138 C CA . SER A 1 145 ? -16.822 1.553 7.241 1.00 80.00 145 SER A CA 1
ATOM 1139 C C . SER A 1 145 ? -17.690 2.516 8.065 1.00 80.00 145 SER A C 1
ATOM 1141 O O . SER A 1 145 ? -18.122 2.177 9.172 1.00 80.00 145 SER A O 1
ATOM 1143 N N . ALA A 1 146 ? -18.023 3.686 7.507 1.00 79.19 146 ALA A N 1
ATOM 1144 C CA . ALA A 1 146 ? -18.924 4.654 8.128 1.00 79.19 146 ALA A CA 1
ATOM 1145 C C . ALA A 1 146 ? -20.339 4.082 8.320 1.00 79.19 146 ALA A C 1
ATOM 1147 O O . ALA A 1 146 ? -20.932 4.257 9.388 1.00 79.19 146 ALA A O 1
ATOM 1148 N N . LEU A 1 147 ? -20.854 3.344 7.331 1.00 84.56 147 LEU A N 1
ATOM 1149 C CA . LEU A 1 147 ? -22.153 2.679 7.412 1.00 84.56 147 LEU A CA 1
ATOM 1150 C C . LEU A 1 147 ? -22.185 1.640 8.542 1.00 84.56 147 LEU A C 1
ATOM 1152 O O . LEU A 1 147 ? -23.095 1.657 9.372 1.00 84.56 147 LEU A O 1
ATOM 1156 N N . VAL A 1 148 ? -21.170 0.772 8.630 1.00 85.75 148 VAL A N 1
ATOM 1157 C CA . VAL A 1 148 ? -21.077 -0.231 9.706 1.00 85.75 148 VAL A CA 1
ATOM 1158 C C . VAL A 1 148 ? -20.991 0.443 11.077 1.00 85.75 148 VAL A C 1
ATOM 1160 O O . VAL A 1 148 ? -21.658 0.008 12.022 1.00 85.75 148 VAL A O 1
ATOM 1163 N N . TYR A 1 149 ? -20.210 1.520 11.195 1.00 80.31 149 TYR A N 1
ATOM 1164 C CA . TYR A 1 149 ? -20.127 2.303 12.425 1.00 80.31 149 TYR A CA 1
ATOM 1165 C C . TYR A 1 149 ? -21.490 2.899 12.818 1.00 80.31 149 TYR A C 1
ATOM 1167 O O . T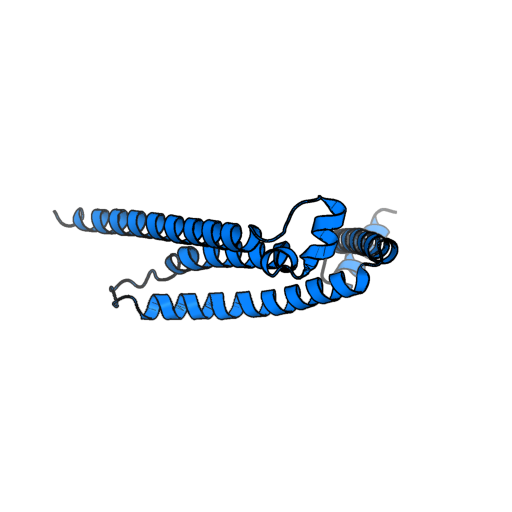YR A 1 149 ? -21.913 2.749 13.968 1.00 80.31 149 TYR A O 1
ATOM 1175 N N . ALA A 1 150 ? -22.214 3.505 11.870 1.00 79.00 150 ALA A N 1
ATOM 1176 C CA . ALA A 1 150 ? -23.536 4.087 12.100 1.00 79.00 150 ALA A CA 1
ATOM 1177 C C . ALA A 1 150 ? -24.564 3.035 12.552 1.00 79.00 150 ALA A C 1
ATOM 1179 O O . ALA A 1 150 ? -25.253 3.234 13.556 1.00 79.00 150 ALA A O 1
ATOM 1180 N N . VAL A 1 151 ? -24.612 1.879 11.879 1.00 84.69 151 VAL A N 1
ATOM 1181 C CA . VAL A 1 151 ? -25.503 0.760 12.233 1.00 84.69 151 VAL A CA 1
ATOM 1182 C C . VAL A 1 151 ? -25.205 0.242 13.641 1.00 84.69 151 VAL A C 1
ATOM 1184 O O . VAL A 1 151 ? -26.122 0.057 14.445 1.00 84.69 151 VAL A O 1
ATOM 1187 N N . ARG A 1 152 ? -23.926 0.050 13.989 1.00 81.88 152 ARG A N 1
ATOM 1188 C CA . ARG A 1 152 ? -23.533 -0.423 15.326 1.00 81.88 152 ARG A CA 1
ATOM 1189 C C . ARG A 1 152 ? -23.854 0.587 16.421 1.00 81.88 152 ARG A C 1
ATOM 1191 O O . ARG A 1 152 ? -24.315 0.187 17.490 1.00 81.88 152 ARG A O 1
ATOM 1198 N N . ARG A 1 153 ? -23.660 1.882 16.158 1.00 78.62 153 ARG A N 1
ATOM 1199 C CA . ARG A 1 153 ? -24.031 2.953 17.092 1.00 78.62 153 ARG A CA 1
ATOM 1200 C C . ARG A 1 153 ? -25.543 2.972 17.334 1.00 78.62 153 ARG A C 1
ATOM 1202 O O . ARG A 1 153 ? -25.972 3.018 18.486 1.00 78.62 153 ARG A O 1
ATOM 1209 N N . ALA A 1 154 ? -26.340 2.867 16.271 1.00 80.44 154 ALA A N 1
ATOM 1210 C CA . ALA A 1 154 ? -27.797 2.814 16.366 1.00 80.44 154 ALA A CA 1
ATOM 1211 C C . ALA A 1 154 ? -28.294 1.561 17.112 1.00 80.44 154 ALA A C 1
ATOM 1213 O O . ALA A 1 154 ? -29.228 1.647 17.905 1.00 80.44 154 ALA A O 1
ATOM 1214 N N . ALA A 1 155 ? -27.657 0.402 16.915 1.00 80.31 155 ALA A N 1
ATOM 1215 C CA . ALA A 1 155 ? -28.001 -0.834 17.620 1.00 80.31 155 ALA A CA 1
ATOM 1216 C C . ALA A 1 155 ? -27.610 -0.814 19.113 1.00 80.31 155 ALA A C 1
ATOM 1218 O O . ALA A 1 155 ? -28.331 -1.371 19.942 1.00 80.31 155 ALA A O 1
ATOM 1219 N N . GLY A 1 156 ? -26.497 -0.161 19.469 1.00 71.12 156 GLY A N 1
ATOM 1220 C CA . GLY A 1 156 ? -26.048 0.002 20.856 1.00 71.12 156 GLY A CA 1
ATOM 1221 C C . GLY A 1 156 ? -26.952 0.922 21.682 1.00 71.12 156 GLY A C 1
ATOM 1222 O O . GLY A 1 156 ? -27.312 0.570 22.802 1.00 71.12 156 GLY A O 1
ATOM 1223 N N . GLY A 1 157 ? -27.396 2.046 21.106 1.00 61.34 157 GLY A N 1
ATOM 1224 C CA . GLY A 1 157 ? -28.308 2.987 21.776 1.00 61.34 157 GLY A CA 1
ATOM 1225 C C . GLY A 1 157 ? -29.712 2.427 22.043 1.00 61.34 157 GLY A C 1
ATOM 1226 O O . GLY A 1 157 ? -30.382 2.857 22.975 1.00 61.34 157 GLY A O 1
ATOM 1227 N N . ARG A 1 158 ? -30.157 1.420 21.278 1.00 58.91 158 ARG A N 1
ATOM 1228 C CA . ARG A 1 158 ? -31.458 0.756 21.494 1.00 58.91 158 ARG A CA 1
ATOM 1229 C C . ARG A 1 158 ? -31.464 -0.231 22.667 1.00 58.91 158 ARG A C 1
ATOM 1231 O O . ARG A 1 158 ? -32.537 -0.587 23.141 1.00 58.91 158 ARG A O 1
ATOM 1238 N N . ARG A 1 159 ? -30.298 -0.705 23.127 1.00 55.22 159 ARG A N 1
ATOM 1239 C CA . ARG A 1 159 ? -30.199 -1.700 24.215 1.00 55.22 159 ARG A CA 1
ATOM 1240 C C . ARG A 1 159 ? -30.258 -1.077 25.609 1.00 55.22 159 ARG A C 1
ATOM 1242 O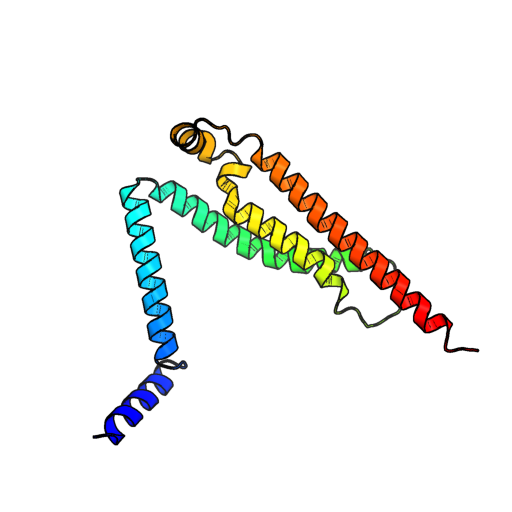 O . ARG A 1 159 ? -30.755 -1.720 26.524 1.00 55.22 159 ARG A O 1
ATOM 1249 N N . THR A 1 160 ? -29.822 0.169 25.770 1.00 54.09 160 THR A N 1
ATOM 1250 C CA . THR A 1 160 ? -29.870 0.892 27.053 1.00 54.09 160 THR A CA 1
ATOM 1251 C C . THR A 1 160 ? -31.263 1.430 27.392 1.00 54.09 160 THR A C 1
ATOM 1253 O O . THR A 1 160 ? -31.579 1.581 28.564 1.00 54.09 160 THR A O 1
ATOM 1256 N N . GLY A 1 161 ? -32.140 1.632 26.401 1.00 51.19 161 GLY A N 1
ATOM 1257 C CA . GLY A 1 161 ? -33.528 2.069 26.619 1.00 51.19 161 GLY A CA 1
ATOM 1258 C C . GLY A 1 161 ? -34.494 0.989 27.128 1.00 51.19 161 GLY A C 1
ATOM 1259 O O . GLY A 1 161 ? -35.644 1.300 27.418 1.00 51.19 161 GLY A O 1
ATOM 1260 N N . LYS A 1 162 ? -34.061 -0.277 27.236 1.00 51.66 162 LYS A N 1
ATOM 1261 C CA . LYS A 1 162 ? -34.899 -1.398 27.711 1.00 51.66 162 LYS A CA 1
ATOM 1262 C C . LYS A 1 162 ? -34.660 -1.804 29.171 1.00 51.66 162 LYS A C 1
ATOM 1264 O O . LYS A 1 162 ? -35.394 -2.646 29.664 1.00 51.66 162 LYS A O 1
ATOM 1269 N N . ALA A 1 163 ? -33.671 -1.226 29.854 1.00 49.34 163 ALA A N 1
ATOM 1270 C CA . ALA A 1 163 ? -33.306 -1.602 31.226 1.00 49.34 163 ALA A CA 1
ATOM 1271 C C . ALA A 1 163 ? -33.966 -0.734 32.321 1.00 49.34 163 ALA A C 1
ATOM 1273 O O . ALA A 1 163 ? -33.592 -0.842 33.484 1.00 49.34 163 ALA A O 1
ATOM 1274 N N . HIS A 1 164 ? -34.919 0.136 31.966 1.00 43.16 164 HIS A N 1
ATOM 1275 C CA . HIS A 1 164 ? -35.600 1.025 32.918 1.00 43.16 164 HIS A CA 1
ATOM 1276 C C . HIS A 1 164 ? -37.131 1.001 32.775 1.00 43.16 164 HIS A C 1
ATOM 1278 O O . HIS A 1 164 ? -37.784 2.042 32.752 1.00 43.16 164 HIS A O 1
ATOM 1284 N N . ARG A 1 165 ? -37.699 -0.197 32.628 1.00 41.88 165 ARG A N 1
ATOM 1285 C CA . ARG A 1 165 ? -39.122 -0.459 32.858 1.00 41.88 165 ARG A CA 1
ATOM 1286 C C . ARG A 1 165 ? -39.269 -1.647 33.785 1.00 41.88 165 ARG A C 1
ATOM 1288 O O . ARG A 1 165 ? -38.469 -2.592 33.607 1.00 41.88 165 ARG A O 1
#